Protein AF-X8J141-F1 (afdb_monomer_lite)

Structure (mmCIF, N/CA/C/O backbone):
data_AF-X8J141-F1
#
_entry.id   AF-X8J141-F1
#
loop_
_atom_site.group_PDB
_atom_site.id
_atom_site.type_symbol
_atom_site.label_atom_id
_atom_site.label_alt_id
_atom_site.label_comp_id
_atom_site.label_asym_id
_atom_site.label_entity_id
_atom_site.label_seq_id
_atom_site.pdbx_PDB_ins_code
_atom_site.Cartn_x
_atom_site.Cartn_y
_atom_site.Cartn_z
_atom_site.occupancy
_atom_site.B_iso_or_equiv
_atom_site.auth_seq_id
_atom_site.auth_comp_id
_atom_site.auth_asym_id
_atom_site.auth_atom_id
_atom_site.pdbx_PDB_model_num
ATOM 1 N N . MET A 1 1 ? 68.590 -59.040 3.559 1.00 43.72 1 MET A N 1
ATOM 2 C CA . MET A 1 1 ? 68.198 -57.802 2.851 1.00 43.72 1 MET A CA 1
ATOM 3 C C . MET A 1 1 ? 66.881 -58.051 2.143 1.00 43.72 1 MET A C 1
ATOM 5 O O . MET A 1 1 ? 66.898 -58.780 1.170 1.00 43.72 1 MET A O 1
ATOM 9 N N . LEU A 1 2 ? 65.767 -57.508 2.634 1.00 37.62 2 LEU A N 1
ATOM 10 C CA . LEU A 1 2 ? 64.567 -57.223 1.833 1.00 37.62 2 LEU A CA 1
ATOM 11 C C . LEU A 1 2 ? 63.617 -56.417 2.724 1.00 37.62 2 LEU A C 1
ATOM 13 O O . LEU A 1 2 ? 62.927 -56.954 3.583 1.00 37.62 2 LEU A O 1
ATOM 17 N N . GLY A 1 3 ? 63.731 -55.095 2.598 1.00 39.44 3 GLY A N 1
ATOM 18 C CA . GLY A 1 3 ? 62.959 -54.123 3.358 1.00 39.44 3 GLY A CA 1
ATOM 19 C C . GLY A 1 3 ? 61.554 -53.948 2.790 1.00 39.44 3 GLY A C 1
ATOM 20 O O . GLY A 1 3 ? 61.356 -53.974 1.574 1.00 39.44 3 GLY A O 1
ATOM 21 N N . LEU A 1 4 ? 60.602 -53.737 3.701 1.00 39.09 4 LEU A N 1
ATOM 22 C CA . LEU A 1 4 ? 59.256 -53.250 3.421 1.00 39.09 4 LEU A CA 1
ATOM 23 C C . LEU A 1 4 ? 59.313 -51.986 2.550 1.00 39.09 4 LEU A C 1
ATOM 25 O O . LEU A 1 4 ? 59.959 -51.005 2.917 1.00 39.09 4 LEU A O 1
ATOM 29 N N . LYS A 1 5 ? 58.548 -51.968 1.456 1.00 37.84 5 LYS A N 1
ATOM 30 C CA . LYS A 1 5 ? 58.089 -50.722 0.837 1.00 37.84 5 LYS A CA 1
ATOM 31 C C . LYS A 1 5 ? 56.579 -50.629 1.012 1.00 37.84 5 LYS A C 1
ATOM 33 O O . LYS A 1 5 ? 55.819 -51.279 0.305 1.00 37.84 5 LYS A O 1
ATOM 38 N N . VAL A 1 6 ? 56.171 -49.837 1.999 1.00 41.88 6 VAL A N 1
ATOM 39 C CA . VAL A 1 6 ? 54.794 -49.371 2.172 1.00 41.88 6 VAL A CA 1
ATOM 40 C C . VAL A 1 6 ? 54.582 -48.245 1.162 1.00 41.88 6 VAL A C 1
ATOM 42 O O . VAL A 1 6 ? 55.174 -47.176 1.291 1.00 41.88 6 VAL A O 1
ATOM 45 N N . SER A 1 7 ? 53.780 -48.491 0.129 1.00 43.81 7 SER A N 1
ATOM 46 C CA . SER A 1 7 ? 53.349 -47.445 -0.799 1.00 43.81 7 SER A CA 1
ATOM 47 C C . SER A 1 7 ? 52.222 -46.642 -0.157 1.00 43.81 7 SER A C 1
ATOM 49 O O . SER A 1 7 ? 51.093 -47.113 -0.048 1.00 43.81 7 SER A O 1
ATOM 51 N N . ALA A 1 8 ? 52.541 -45.426 0.281 1.00 44.91 8 ALA A N 1
ATOM 52 C CA . ALA A 1 8 ? 51.554 -44.438 0.686 1.00 44.91 8 ALA A CA 1
ATOM 53 C C . ALA A 1 8 ? 50.769 -43.968 -0.551 1.00 44.91 8 ALA A C 1
ATOM 55 O O . ALA A 1 8 ? 51.326 -43.332 -1.446 1.00 44.91 8 ALA A O 1
ATOM 56 N N . VAL A 1 9 ? 49.475 -44.285 -0.607 1.00 44.16 9 VAL A N 1
ATOM 57 C CA . VAL A 1 9 ? 48.546 -43.665 -1.556 1.00 44.16 9 VAL A CA 1
ATOM 58 C C . VAL A 1 9 ? 48.196 -42.290 -0.993 1.00 44.16 9 VAL A C 1
ATOM 60 O O . VAL A 1 9 ? 47.403 -42.170 -0.063 1.00 44.16 9 VAL A O 1
ATOM 63 N N . LEU A 1 10 ? 48.832 -41.247 -1.528 1.00 42.44 10 LEU A N 1
ATOM 64 C CA . LEU A 1 10 ? 48.412 -39.866 -1.313 1.00 42.44 10 LEU A CA 1
ATOM 65 C C . LEU A 1 10 ? 47.041 -39.681 -1.975 1.00 42.44 10 LEU A C 1
ATOM 67 O O . LEU A 1 10 ? 46.944 -39.481 -3.184 1.00 42.44 10 LEU A O 1
ATOM 71 N N . ALA A 1 11 ? 45.977 -39.767 -1.178 1.00 46.28 11 ALA A N 1
ATOM 72 C CA . ALA A 1 11 ? 44.666 -39.271 -1.559 1.00 46.28 11 ALA A CA 1
ATOM 73 C C . ALA A 1 11 ? 44.756 -37.741 -1.641 1.00 46.28 11 ALA A C 1
ATOM 75 O O . ALA A 1 11 ? 44.637 -37.037 -0.640 1.00 46.28 11 ALA A O 1
ATOM 76 N N . ALA A 1 12 ? 45.041 -37.225 -2.835 1.00 45.47 12 ALA A N 1
ATOM 77 C CA . ALA A 1 12 ? 44.891 -35.810 -3.111 1.00 45.47 12 ALA A CA 1
ATOM 78 C C . ALA A 1 12 ? 43.398 -35.482 -3.007 1.00 45.47 12 ALA A C 1
ATOM 80 O O . ALA A 1 12 ? 42.598 -35.927 -3.829 1.00 45.47 12 ALA A O 1
ATOM 81 N N . CYS A 1 13 ? 43.020 -34.728 -1.976 1.00 38.41 13 CYS A N 1
ATOM 82 C CA .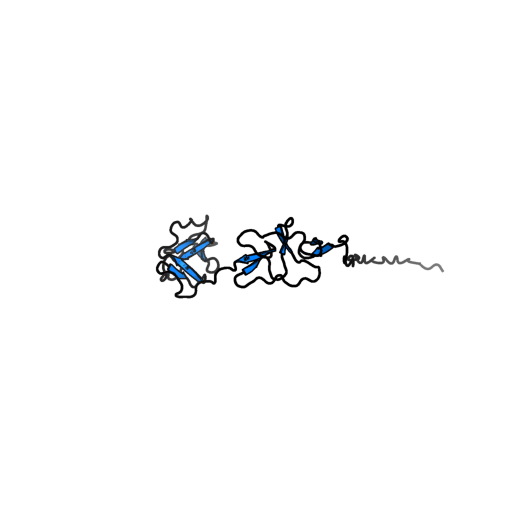 CYS A 1 13 ? 41.733 -34.058 -1.914 1.00 38.41 13 CYS A CA 1
ATOM 83 C C . CYS A 1 13 ? 41.658 -33.147 -3.140 1.00 38.41 13 CYS A C 1
ATOM 85 O O . CYS A 1 13 ? 42.242 -32.064 -3.152 1.00 38.41 13 CYS A O 1
ATOM 87 N N . ALA A 1 14 ? 41.008 -33.614 -4.205 1.00 43.44 14 ALA A N 1
ATOM 88 C CA . ALA A 1 14 ? 40.657 -32.764 -5.321 1.00 43.44 14 ALA A CA 1
ATOM 89 C C . ALA A 1 14 ? 39.653 -31.751 -4.776 1.00 43.44 14 ALA A C 1
ATOM 91 O O . ALA A 1 14 ? 38.459 -32.022 -4.670 1.00 43.44 14 ALA A O 1
ATOM 92 N N . SER A 1 15 ? 40.159 -30.590 -4.371 1.00 48.38 15 SER A N 1
ATOM 93 C CA . SER A 1 15 ? 39.355 -29.394 -4.221 1.00 48.38 15 SER A CA 1
ATOM 94 C C . SER A 1 15 ? 38.776 -29.118 -5.599 1.00 48.38 15 SER A C 1
ATOM 96 O O . SER A 1 15 ? 39.406 -28.472 -6.435 1.00 48.38 15 SER A O 1
ATOM 98 N N . MET A 1 16 ? 37.589 -29.653 -5.869 1.00 47.06 16 MET A N 1
ATOM 99 C CA . MET A 1 16 ? 36.704 -29.080 -6.864 1.00 47.06 16 MET A CA 1
ATOM 100 C C . MET A 1 16 ? 36.417 -27.666 -6.387 1.00 47.06 16 MET A C 1
ATOM 102 O O . MET A 1 16 ? 35.483 -27.405 -5.633 1.00 47.06 16 MET A O 1
ATOM 106 N N . VAL A 1 17 ? 37.283 -26.744 -6.805 1.00 43.94 17 VAL A N 1
ATOM 107 C CA . VAL A 1 17 ? 36.889 -25.362 -6.973 1.00 43.94 17 VAL A C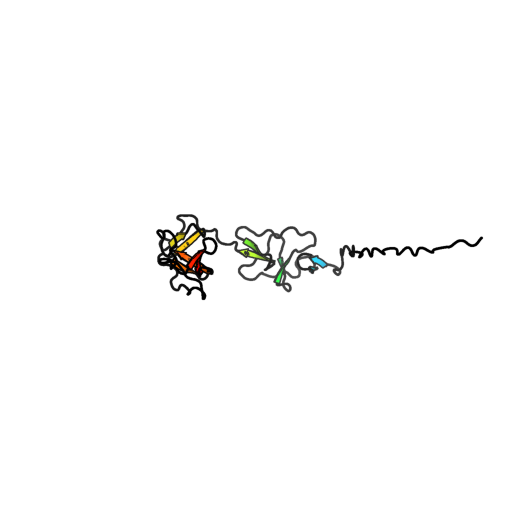A 1
ATOM 108 C C . VAL A 1 17 ? 35.723 -25.481 -7.935 1.00 43.94 17 VAL A C 1
ATOM 110 O O . VAL A 1 17 ? 35.914 -25.748 -9.122 1.00 43.94 17 VAL A O 1
ATOM 113 N N . ALA A 1 18 ? 34.501 -25.414 -7.406 1.00 43.41 18 ALA A N 1
ATOM 114 C CA . ALA A 1 18 ? 33.372 -25.067 -8.232 1.00 43.41 18 ALA A CA 1
ATOM 115 C C . ALA A 1 18 ? 33.828 -23.776 -8.895 1.00 43.41 18 ALA A C 1
ATOM 117 O O . ALA A 1 18 ? 34.013 -22.762 -8.217 1.00 43.41 18 ALA A O 1
ATOM 118 N N . ALA A 1 19 ? 34.150 -23.851 -10.185 1.00 36.91 19 ALA A N 1
ATOM 119 C CA . ALA A 1 19 ? 34.285 -22.664 -10.981 1.00 36.91 19 ALA A CA 1
ATOM 120 C C . ALA A 1 19 ? 32.916 -22.006 -10.855 1.00 36.91 19 ALA A C 1
ATOM 122 O O . ALA A 1 19 ? 31.961 -22.406 -11.517 1.00 36.91 19 ALA A O 1
ATOM 123 N N . VAL A 1 20 ? 32.795 -21.063 -9.916 1.00 44.12 20 VAL A N 1
ATOM 124 C CA . VAL A 1 20 ? 31.753 -20.056 -9.969 1.00 44.12 20 VAL A CA 1
ATOM 125 C C . VAL A 1 20 ? 31.936 -19.513 -11.371 1.00 44.12 20 VAL A C 1
ATOM 127 O O . VAL A 1 20 ? 33.046 -19.050 -11.658 1.00 44.12 20 VAL A O 1
ATOM 130 N N . PRO A 1 21 ? 30.965 -19.677 -12.282 1.00 38.00 21 PRO A N 1
ATOM 131 C CA . PRO A 1 21 ? 31.147 -19.175 -13.618 1.00 38.00 21 PRO A CA 1
ATOM 132 C C . PRO A 1 21 ? 31.399 -17.682 -13.450 1.00 38.00 21 PRO A C 1
ATOM 134 O O . PRO A 1 21 ? 30.488 -16.916 -13.149 1.00 38.00 21 PRO A O 1
ATOM 137 N N . THR A 1 22 ? 32.641 -17.245 -13.637 1.00 45.16 22 THR A N 1
ATOM 138 C CA . THR A 1 22 ? 32.982 -15.846 -13.867 1.00 45.16 22 THR A CA 1
ATOM 139 C C . THR A 1 22 ? 32.582 -15.509 -15.296 1.00 45.16 22 THR A C 1
ATOM 141 O O . THR A 1 22 ? 33.325 -14.885 -16.046 1.00 45.16 22 THR A O 1
ATOM 144 N N . TYR A 1 23 ? 31.380 -15.923 -15.701 1.00 40.81 23 TYR A N 1
ATOM 145 C CA . TYR A 1 23 ? 30.761 -15.397 -16.888 1.00 40.81 23 TYR A CA 1
ATOM 146 C C . TYR A 1 23 ? 30.193 -14.045 -16.472 1.00 40.81 23 TYR A C 1
ATOM 148 O O . TYR A 1 23 ? 29.052 -13.919 -16.030 1.00 40.81 23 TYR A O 1
ATOM 156 N N . LYS A 1 24 ? 31.025 -13.008 -16.592 1.00 44.03 24 LYS A N 1
ATOM 157 C CA . LYS A 1 24 ? 30.505 -11.670 -16.841 1.00 44.03 24 LYS A CA 1
ATOM 158 C C . LYS A 1 24 ? 29.646 -11.780 -18.104 1.00 44.03 24 LYS A C 1
ATOM 160 O O . LYS A 1 24 ? 30.183 -11.746 -19.204 1.00 44.03 24 LYS A O 1
ATOM 165 N N . GLN A 1 25 ? 28.328 -11.964 -17.953 1.00 47.16 25 GLN A N 1
ATOM 166 C CA . GLN A 1 25 ? 27.368 -11.886 -19.064 1.00 47.16 25 GLN A CA 1
ATOM 167 C C . GLN A 1 25 ? 27.085 -10.419 -19.347 1.00 47.16 25 GLN A C 1
ATOM 169 O O . GLN A 1 25 ? 25.966 -9.935 -19.264 1.00 47.16 25 GLN A O 1
ATOM 174 N N . THR A 1 26 ? 28.146 -9.683 -19.654 1.00 49.66 26 THR A N 1
ATOM 175 C CA . THR A 1 26 ? 28.016 -8.508 -20.497 1.00 49.66 26 THR A CA 1
ATOM 176 C C . THR A 1 26 ? 27.765 -9.054 -21.904 1.00 49.66 26 THR A C 1
ATOM 178 O O . THR A 1 26 ? 28.625 -9.738 -22.449 1.00 49.66 26 THR A O 1
ATOM 181 N N . ASP A 1 27 ? 26.558 -8.813 -22.430 1.00 57.22 27 ASP A N 1
ATOM 182 C CA . ASP A 1 27 ? 26.212 -8.855 -23.867 1.00 57.22 27 ASP A CA 1
ATOM 183 C C . ASP A 1 27 ? 25.511 -10.112 -24.433 1.00 57.22 27 ASP A C 1
ATOM 185 O O . ASP A 1 27 ? 25.733 -10.489 -25.579 1.00 57.22 27 ASP A O 1
ATOM 189 N N . ALA A 1 28 ? 24.586 -10.744 -23.697 1.00 70.50 28 ALA A N 1
ATOM 190 C CA . ALA A 1 28 ? 23.706 -11.777 -24.284 1.00 70.50 28 ALA A CA 1
ATOM 191 C C . ALA A 1 28 ? 22.456 -11.226 -25.002 1.00 70.50 28 ALA A C 1
ATOM 193 O O . ALA A 1 28 ? 21.658 -11.988 -25.549 1.00 70.50 28 ALA A O 1
ATOM 194 N N . CYS A 1 29 ? 22.255 -9.908 -24.989 1.00 81.25 29 CYS A N 1
ATOM 195 C CA . CYS A 1 29 ? 21.143 -9.283 -25.691 1.00 81.25 29 CYS A CA 1
ATOM 196 C C . CYS A 1 29 ? 21.483 -9.081 -27.173 1.00 81.25 29 CYS A C 1
ATOM 198 O O . CYS A 1 29 ? 22.614 -8.757 -27.523 1.00 81.25 29 CYS A O 1
ATOM 200 N N . GLY A 1 30 ? 20.496 -9.284 -28.050 1.00 85.81 30 GLY A N 1
ATOM 201 C CA . GLY A 1 30 ? 20.671 -9.115 -29.493 1.00 85.81 30 GLY A CA 1
ATOM 202 C C . GLY A 1 30 ? 20.999 -7.675 -29.906 1.00 85.81 30 GLY A C 1
ATOM 203 O O . GLY A 1 30 ? 20.955 -6.740 -29.106 1.00 85.81 30 GLY A O 1
ATOM 204 N N . TYR A 1 31 ? 21.287 -7.482 -31.194 1.00 85.69 31 TYR A N 1
ATOM 205 C CA . TYR A 1 31 ? 21.594 -6.166 -31.761 1.00 85.69 31 TYR A CA 1
ATOM 206 C C . TYR A 1 31 ? 20.514 -5.119 -31.421 1.00 85.69 31 TYR A C 1
ATOM 208 O O . TYR A 1 31 ? 19.326 -5.370 -31.624 1.00 85.69 31 TYR A O 1
ATOM 216 N N . ASN A 1 32 ? 20.939 -3.944 -30.934 1.00 88.75 32 ASN A N 1
ATOM 217 C CA . ASN A 1 32 ? 20.110 -2.847 -30.401 1.00 88.75 32 ASN A CA 1
ATOM 218 C C . ASN A 1 32 ? 19.365 -3.115 -29.085 1.00 88.75 32 ASN A C 1
ATOM 220 O O . ASN A 1 32 ? 18.519 -2.305 -28.707 1.00 88.75 32 ASN A O 1
ATOM 224 N N . TYR A 1 33 ? 19.701 -4.172 -28.350 1.00 91.69 33 TYR A N 1
ATOM 225 C CA . TYR A 1 33 ? 19.170 -4.408 -27.010 1.00 91.69 33 TYR A CA 1
ATOM 226 C C . TYR A 1 33 ? 20.249 -4.237 -25.939 1.00 91.69 33 TYR A C 1
ATOM 228 O O . TYR A 1 33 ? 21.440 -4.388 -26.203 1.00 91.69 33 TYR A O 1
ATOM 236 N N . PHE A 1 34 ? 19.826 -3.951 -24.713 1.00 92.69 34 PHE A N 1
ATOM 237 C CA . PHE A 1 34 ? 20.676 -3.964 -23.531 1.00 92.69 34 PHE A CA 1
ATOM 238 C C . PHE A 1 34 ? 20.063 -4.819 -22.425 1.00 92.69 34 PHE A C 1
ATOM 240 O O . PHE A 1 34 ? 18.846 -4.999 -22.352 1.00 92.69 34 PHE A O 1
ATOM 247 N N . TRP A 1 35 ? 20.921 -5.351 -21.557 1.00 92.56 35 TRP A N 1
ATOM 248 C CA . TRP A 1 35 ? 20.495 -6.157 -20.421 1.00 92.56 35 TRP A CA 1
ATOM 249 C C . TRP A 1 35 ? 19.990 -5.277 -19.278 1.00 92.56 35 TRP A C 1
ATOM 251 O O . TRP A 1 35 ? 20.719 -4.426 -18.768 1.00 92.56 35 TRP A O 1
ATOM 261 N N . PHE A 1 36 ? 18.755 -5.514 -18.847 1.00 92.06 36 PHE A N 1
ATOM 262 C CA . PHE A 1 36 ? 18.139 -4.843 -17.715 1.00 92.06 36 PHE A CA 1
ATOM 263 C C . PHE A 1 36 ? 18.138 -5.751 -16.486 1.00 92.06 36 PHE A C 1
ATOM 265 O O . PHE A 1 36 ? 17.204 -6.522 -16.246 1.00 92.06 36 PHE A O 1
ATOM 272 N N . ALA A 1 37 ? 19.208 -5.648 -15.697 1.00 90.00 37 ALA A N 1
ATOM 273 C CA . ALA A 1 37 ? 19.475 -6.549 -14.578 1.00 90.00 37 ALA A CA 1
ATOM 274 C C . ALA A 1 37 ? 18.345 -6.643 -13.527 1.00 90.00 37 ALA A C 1
ATOM 276 O O . ALA A 1 37 ? 18.042 -7.764 -13.126 1.00 90.00 37 ALA A O 1
ATOM 277 N N . PRO A 1 38 ? 17.661 -5.549 -13.119 1.00 90.00 38 PRO A N 1
ATOM 278 C CA . PRO A 1 38 ? 16.618 -5.609 -12.088 1.00 90.00 38 PRO A CA 1
ATOM 279 C C . PRO A 1 38 ? 15.425 -6.512 -12.414 1.00 90.00 38 PRO A C 1
ATOM 281 O O . PRO A 1 38 ? 14.748 -6.986 -11.506 1.00 90.00 38 PRO A O 1
ATOM 284 N N . LYS A 1 39 ? 15.142 -6.736 -13.701 1.00 91.06 39 LYS A N 1
ATOM 285 C CA . LYS A 1 39 ? 14.053 -7.616 -14.152 1.00 91.06 39 LYS A CA 1
ATOM 286 C C . LYS A 1 39 ? 14.548 -8.830 -14.934 1.00 91.06 39 LYS A C 1
ATOM 288 O O . LYS A 1 39 ? 13.738 -9.680 -15.278 1.00 91.06 39 LYS A O 1
ATOM 293 N N . GLY A 1 40 ? 15.850 -8.919 -15.203 1.00 91.31 40 GLY A N 1
ATOM 294 C CA . GLY A 1 40 ? 16.445 -10.025 -15.943 1.00 91.31 40 GLY A CA 1
ATOM 295 C C . GLY A 1 40 ? 15.944 -10.135 -17.386 1.00 91.31 40 GLY A C 1
ATOM 296 O O . GLY A 1 40 ? 15.682 -11.239 -17.856 1.00 91.31 40 GLY A O 1
ATOM 297 N N . VAL A 1 41 ? 15.767 -9.005 -18.080 1.00 91.44 41 VAL A N 1
ATOM 298 C CA . VAL A 1 41 ? 15.242 -8.965 -19.459 1.00 91.44 41 VAL A CA 1
ATOM 299 C C . VAL A 1 41 ? 16.134 -8.143 -20.385 1.00 91.44 41 VAL A C 1
ATOM 301 O O . VAL A 1 41 ? 16.829 -7.232 -19.942 1.00 91.44 41 VAL A O 1
ATOM 304 N N . CYS A 1 42 ? 16.079 -8.421 -21.688 1.00 92.75 42 CYS A N 1
ATOM 305 C CA . CYS A 1 42 ? 16.679 -7.563 -22.709 1.00 92.75 42 CYS A CA 1
ATOM 306 C C . CYS A 1 42 ? 15.679 -6.491 -23.159 1.00 92.75 42 CYS A C 1
ATOM 308 O O . CYS A 1 42 ? 14.566 -6.817 -23.572 1.00 92.75 42 CYS A O 1
ATOM 310 N N . LEU A 1 43 ? 16.082 -5.223 -23.111 1.00 93.12 43 LEU A N 1
ATOM 311 C CA . LEU A 1 43 ? 15.275 -4.074 -23.525 1.00 93.12 43 LEU A CA 1
ATOM 312 C C . LEU A 1 43 ? 15.862 -3.416 -24.768 1.00 93.12 43 LEU A C 1
ATOM 314 O O . LEU A 1 43 ? 17.077 -3.379 -24.932 1.00 93.12 43 LEU A O 1
ATOM 318 N N . TRP A 1 44 ? 15.003 -2.897 -25.642 1.00 92.81 44 TRP A N 1
ATOM 319 C CA . TRP A 1 44 ? 15.438 -2.148 -26.819 1.00 92.81 44 TRP A CA 1
ATOM 320 C C . TRP A 1 44 ? 16.082 -0.816 -26.407 1.00 92.81 44 TRP A C 1
ATOM 322 O O . TRP A 1 44 ? 15.558 -0.111 -25.546 1.00 92.81 44 TRP A O 1
ATOM 332 N N . ASN A 1 45 ? 17.180 -0.436 -27.062 1.00 90.88 45 ASN A N 1
ATOM 333 C CA . ASN A 1 45 ? 17.791 0.883 -26.900 1.00 90.88 45 ASN A CA 1
ATOM 334 C C . ASN A 1 45 ? 16.878 1.980 -27.476 1.00 90.88 45 ASN A C 1
ATOM 336 O O . ASN A 1 45 ? 16.737 2.138 -28.688 1.00 90.88 45 ASN A O 1
ATOM 340 N N . GLY A 1 46 ? 16.270 2.765 -26.595 1.00 90.88 46 GLY A N 1
ATOM 341 C CA . GLY A 1 46 ? 15.369 3.870 -26.888 1.00 90.88 46 GLY A CA 1
ATOM 342 C C . GLY A 1 46 ? 14.000 3.691 -26.230 1.00 90.88 46 GLY A C 1
ATOM 343 O O . GLY A 1 46 ? 13.829 2.953 -25.265 1.00 90.88 46 GLY A O 1
ATOM 344 N N . THR A 1 47 ? 13.001 4.387 -26.767 1.00 92.25 47 THR A N 1
ATOM 345 C CA . THR A 1 47 ? 11.630 4.442 -26.226 1.00 92.25 47 THR A CA 1
ATOM 346 C C . THR A 1 47 ? 10.599 3.848 -27.186 1.00 92.25 47 THR A C 1
ATOM 348 O O . THR A 1 47 ? 9.426 4.214 -27.154 1.00 92.25 47 THR A O 1
ATOM 351 N N . LYS A 1 48 ? 11.028 2.927 -28.060 1.00 89.38 48 LYS A N 1
ATOM 352 C CA . LYS A 1 48 ? 10.178 2.319 -29.097 1.00 89.38 48 LYS A CA 1
ATOM 353 C C . LYS A 1 48 ? 8.910 1.683 -28.518 1.00 89.38 48 LYS A C 1
ATOM 355 O O . LYS A 1 48 ? 7.845 1.792 -29.117 1.00 89.38 48 LYS A O 1
ATOM 360 N N . ASP A 1 49 ? 9.021 1.079 -27.340 1.00 90.12 49 ASP A N 1
ATOM 361 C CA . ASP A 1 49 ? 7.924 0.394 -26.654 1.00 90.12 49 ASP A CA 1
ATOM 362 C C . ASP A 1 49 ? 7.218 1.273 -25.612 1.00 90.12 49 ASP A C 1
ATOM 364 O O . ASP A 1 49 ? 6.569 0.763 -24.696 1.00 90.12 49 ASP A O 1
ATOM 368 N N . LYS A 1 50 ? 7.335 2.600 -25.725 1.00 93.88 50 LYS A N 1
ATOM 369 C CA . LYS A 1 50 ? 6.676 3.543 -24.819 1.00 93.88 50 LYS A CA 1
ATOM 370 C C . LYS A 1 50 ? 5.166 3.573 -25.035 1.00 93.88 50 LYS A C 1
ATOM 372 O O . LYS A 1 50 ? 4.675 3.629 -26.160 1.00 93.88 50 LYS A O 1
ATOM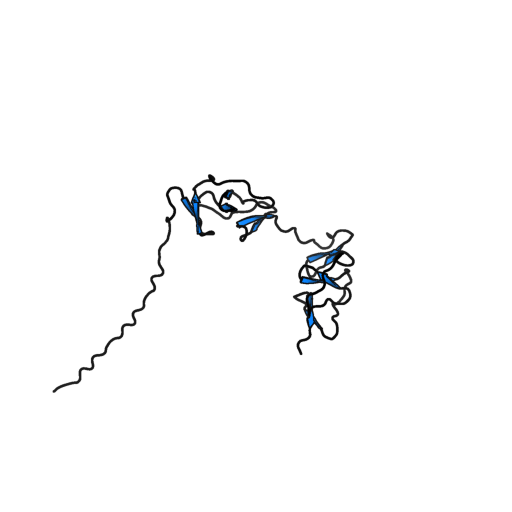 377 N N . CYS A 1 51 ? 4.430 3.604 -23.933 1.00 94.12 51 CYS A N 1
ATOM 378 C CA . CYS A 1 51 ? 3.014 3.957 -23.905 1.00 94.12 51 CYS A CA 1
ATOM 379 C C . CYS A 1 51 ? 2.679 4.698 -22.607 1.00 94.12 51 CYS A C 1
ATOM 381 O O . CYS A 1 51 ? 3.574 4.957 -21.799 1.00 94.12 51 CYS A O 1
ATOM 383 N N . ASP A 1 52 ? 1.410 5.052 -22.424 1.00 94.00 52 ASP A N 1
ATOM 384 C CA . ASP A 1 52 ? 0.964 5.732 -21.214 1.00 94.00 52 ASP A CA 1
ATOM 385 C C . ASP A 1 52 ? 0.743 4.730 -20.068 1.00 94.00 52 ASP A C 1
ATOM 387 O O . ASP A 1 52 ? 0.199 3.638 -20.291 1.00 94.00 52 ASP A O 1
ATOM 391 N N . PRO A 1 53 ? 1.185 5.065 -18.845 1.00 93.00 53 PRO A N 1
ATOM 392 C CA . PRO A 1 53 ? 0.933 4.250 -17.667 1.00 93.00 53 PRO A CA 1
ATOM 393 C C . PRO A 1 53 ? -0.554 4.278 -17.275 1.00 93.00 53 PRO A C 1
ATOM 395 O O . PRO A 1 53 ? -1.286 5.202 -17.641 1.00 93.00 53 PRO A O 1
ATOM 398 N N . PRO A 1 54 ? -1.028 3.273 -16.516 1.00 92.56 54 PRO A N 1
ATOM 399 C CA . PRO A 1 54 ? -2.370 3.299 -15.946 1.00 92.56 54 PRO A CA 1
ATOM 400 C C . PRO A 1 54 ? -2.523 4.432 -14.917 1.00 92.56 54 PRO A C 1
ATOM 402 O O . PRO A 1 54 ? -1.544 4.985 -14.415 1.00 92.56 54 PRO A O 1
ATOM 405 N N . ALA A 1 55 ? -3.770 4.745 -14.556 1.00 88.62 55 ALA A N 1
ATOM 406 C CA . ALA A 1 55 ? -4.058 5.704 -13.491 1.00 88.62 55 ALA A CA 1
ATOM 407 C C . ALA A 1 55 ? -3.327 5.332 -12.185 1.00 88.62 55 ALA A C 1
ATOM 409 O O . ALA A 1 55 ? -3.186 4.153 -11.858 1.00 88.62 55 ALA A O 1
ATOM 410 N N . GLN A 1 56 ? -2.879 6.349 -11.438 1.00 90.31 56 GLN A N 1
ATOM 411 C CA . GLN A 1 56 ? -2.079 6.205 -10.208 1.00 90.31 56 GLN A CA 1
ATOM 412 C C . GLN A 1 56 ? -0.720 5.515 -10.401 1.00 90.31 56 GLN A C 1
ATOM 414 O O . GLN A 1 56 ? -0.137 5.013 -9.440 1.00 90.31 56 GLN A O 1
ATOM 419 N N . GLN A 1 57 ? -0.194 5.498 -11.624 1.00 93.31 57 GLN A N 1
ATOM 420 C CA . GLN A 1 57 ? 1.184 5.109 -11.889 1.00 93.31 57 GLN A CA 1
ATOM 421 C C . GLN A 1 57 ? 1.824 6.112 -12.836 1.00 93.31 57 GLN A C 1
ATOM 423 O O . GLN A 1 57 ? 1.197 6.623 -13.763 1.00 93.31 57 GLN A O 1
ATOM 428 N N . ASN A 1 58 ? 3.095 6.392 -12.607 1.00 94.25 58 ASN A N 1
ATOM 429 C CA . ASN A 1 58 ? 3.937 7.102 -13.551 1.00 94.25 58 ASN A CA 1
ATOM 430 C C . ASN A 1 58 ? 5.352 6.521 -13.519 1.00 94.25 58 ASN A C 1
ATOM 432 O O . ASN A 1 58 ? 5.679 5.643 -12.718 1.00 94.25 58 ASN A O 1
ATOM 436 N N . CYS A 1 59 ? 6.181 6.974 -14.450 1.00 94.00 59 CYS A N 1
ATOM 437 C CA . CYS A 1 59 ? 7.592 6.630 -14.458 1.00 94.00 59 CYS A CA 1
ATOM 438 C C . CYS A 1 59 ? 8.406 7.822 -14.004 1.00 94.00 59 CYS A C 1
ATOM 440 O O . CYS A 1 59 ? 8.040 8.971 -14.259 1.00 94.00 59 CYS A O 1
ATOM 442 N N . GLY A 1 60 ? 9.492 7.517 -13.307 1.00 89.06 60 GLY A N 1
ATOM 443 C CA . GLY A 1 60 ? 10.401 8.533 -12.831 1.00 89.06 60 GLY A CA 1
ATOM 444 C C . GLY A 1 60 ? 11.194 9.184 -13.968 1.00 89.06 60 GLY A C 1
ATOM 445 O O . GLY A 1 60 ? 11.035 8.870 -15.155 1.00 89.06 60 GLY A O 1
ATOM 446 N N . LYS A 1 61 ? 12.036 10.142 -13.599 1.00 87.69 61 LYS A N 1
ATOM 447 C CA . LYS A 1 61 ? 12.853 10.934 -14.509 1.00 87.69 61 LYS A CA 1
ATOM 448 C C . LYS A 1 61 ? 13.660 10.052 -15.465 1.00 87.69 61 LYS A C 1
ATOM 450 O O . LYS A 1 61 ? 14.469 9.228 -15.059 1.00 87.69 61 LYS A O 1
ATOM 455 N N . ASN A 1 62 ? 13.475 10.279 -16.765 1.00 87.56 62 ASN A N 1
ATOM 456 C CA . ASN A 1 62 ? 14.128 9.543 -17.857 1.00 87.56 62 ASN A CA 1
ATOM 457 C C . ASN A 1 62 ? 13.775 8.049 -17.951 1.00 87.56 62 ASN A C 1
ATOM 459 O O . ASN A 1 62 ? 14.451 7.318 -18.669 1.00 87.56 62 ASN A O 1
ATOM 463 N N . TRP A 1 63 ? 12.717 7.596 -17.282 1.00 94.44 63 TRP A N 1
ATOM 464 C CA . TRP A 1 63 ? 12.156 6.255 -17.438 1.00 94.44 63 TRP A CA 1
ATOM 465 C C . TRP A 1 63 ? 10.820 6.337 -18.178 1.00 94.44 63 TRP A C 1
ATOM 467 O O . TRP A 1 63 ? 10.174 7.385 -18.225 1.00 94.44 63 TRP A O 1
ATOM 477 N N . TYR A 1 64 ? 10.387 5.239 -18.791 1.00 95.00 64 TYR A N 1
ATOM 478 C CA . TYR A 1 64 ? 9.134 5.205 -19.541 1.00 95.00 64 TYR A CA 1
ATOM 479 C C . TYR A 1 64 ? 8.347 3.929 -19.280 1.00 95.00 64 TYR A C 1
ATOM 481 O O . TYR A 1 64 ? 8.904 2.890 -18.930 1.00 95.00 64 TYR A O 1
ATOM 489 N N . TRP A 1 65 ? 7.032 4.014 -19.462 1.00 96.56 65 TRP A N 1
ATOM 490 C CA . TRP A 1 65 ? 6.149 2.880 -19.255 1.00 96.56 65 TRP A CA 1
ATOM 491 C C . TRP A 1 65 ? 6.186 1.961 -20.475 1.00 96.56 65 TRP A C 1
ATOM 493 O O . TRP A 1 65 ? 5.834 2.363 -21.590 1.00 96.56 65 TRP A O 1
ATOM 503 N N . HIS A 1 66 ? 6.647 0.729 -20.273 1.00 96.00 66 HIS A N 1
ATOM 504 C CA . HIS A 1 66 ? 6.859 -0.214 -21.360 1.00 96.00 66 HIS A CA 1
ATOM 505 C C . HIS A 1 66 ? 5.573 -0.979 -21.697 1.00 96.00 66 HIS A C 1
ATOM 507 O O . HIS A 1 66 ? 4.977 -1.654 -20.855 1.00 96.00 66 HIS A O 1
ATOM 513 N N . LYS A 1 67 ? 5.189 -0.967 -22.976 1.00 92.06 67 LYS A N 1
ATOM 514 C CA . LYS A 1 67 ? 3.917 -1.500 -23.481 1.00 92.06 67 LYS A CA 1
ATOM 515 C C . LYS A 1 67 ? 3.669 -2.968 -23.157 1.00 92.06 67 LYS A C 1
ATOM 517 O O . LYS A 1 67 ? 2.567 -3.288 -22.713 1.00 92.06 67 LYS A O 1
ATOM 522 N N . SER A 1 68 ? 4.652 -3.839 -23.380 1.00 92.12 68 SER A N 1
ATOM 523 C CA . SER A 1 68 ? 4.507 -5.288 -23.148 1.00 92.12 68 SER A CA 1
ATOM 524 C C . SER A 1 68 ? 4.784 -5.693 -21.701 1.00 92.12 68 SER A C 1
ATOM 526 O O . SER A 1 68 ? 4.020 -6.454 -21.124 1.00 92.12 68 SER A O 1
ATOM 528 N N . ASN A 1 69 ? 5.841 -5.136 -21.110 1.00 91.25 69 ASN A N 1
ATOM 529 C CA . ASN A 1 69 ? 6.289 -5.449 -19.757 1.00 91.25 69 ASN A CA 1
ATOM 530 C C . ASN A 1 69 ? 5.372 -4.902 -18.648 1.00 91.25 69 ASN A C 1
ATOM 532 O O . ASN A 1 69 ? 5.335 -5.480 -17.569 1.00 91.25 69 ASN A O 1
ATOM 536 N N . LYS A 1 70 ? 4.603 -3.832 -18.911 1.00 94.62 70 LYS A N 1
ATOM 537 C CA . LYS A 1 70 ? 3.678 -3.209 -17.942 1.00 94.62 70 LYS A CA 1
ATOM 538 C C . LYS A 1 70 ? 4.367 -2.729 -16.656 1.00 94.62 70 LYS A C 1
ATOM 540 O O . LYS A 1 70 ? 3.803 -2.841 -15.574 1.00 94.62 70 LYS A O 1
ATOM 545 N N . TYR A 1 71 ? 5.578 -2.197 -16.796 1.00 95.44 71 TYR A N 1
ATOM 546 C CA . TYR A 1 71 ? 6.312 -1.496 -15.744 1.00 95.44 71 TYR A CA 1
ATOM 547 C C . TYR A 1 71 ? 7.234 -0.431 -16.344 1.00 95.44 71 TYR A C 1
ATOM 549 O O . TYR A 1 71 ? 7.422 -0.370 -17.567 1.00 95.44 71 TYR A O 1
ATOM 557 N N . CYS A 1 72 ? 7.806 0.417 -15.489 1.00 96.19 72 CYS A N 1
ATOM 558 C CA . CYS A 1 72 ? 8.736 1.455 -15.908 1.00 96.19 72 CYS A CA 1
ATOM 559 C C . CYS A 1 72 ? 10.108 0.873 -16.223 1.00 96.19 72 CYS A C 1
ATOM 561 O O . CYS A 1 72 ? 10.661 0.089 -15.452 1.00 96.19 72 CYS A O 1
ATOM 563 N N . VAL A 1 73 ? 10.681 1.290 -17.346 1.00 95.69 73 VAL A N 1
ATOM 564 C CA . VAL A 1 73 ? 12.012 0.866 -17.770 1.00 95.69 73 VAL A CA 1
ATOM 565 C C . VAL A 1 73 ? 12.850 2.045 -18.252 1.00 95.69 73 VAL A C 1
ATOM 567 O O . VAL A 1 73 ? 12.297 3.053 -18.710 1.00 95.69 73 VAL A O 1
ATOM 570 N N . PRO A 1 74 ? 14.181 1.929 -18.185 1.00 95.25 74 PRO A N 1
ATOM 571 C CA . PRO A 1 74 ? 15.062 2.920 -18.769 1.00 95.25 74 PRO A CA 1
ATOM 572 C C . PRO A 1 74 ? 15.153 2.785 -20.299 1.00 95.25 74 PRO A C 1
ATOM 574 O O . PRO A 1 74 ? 14.952 1.699 -20.845 1.00 95.25 74 PRO A O 1
ATOM 577 N N . PRO A 1 75 ? 15.488 3.871 -21.014 1.00 93.56 75 PRO A N 1
ATOM 578 C CA . PRO A 1 75 ? 15.687 3.859 -22.460 1.00 93.56 75 PRO A CA 1
ATOM 579 C C . PRO A 1 75 ? 17.045 3.307 -22.895 1.00 93.56 75 PRO A C 1
ATOM 581 O O . PRO A 1 75 ? 17.182 2.907 -24.043 1.00 93.56 75 PRO A O 1
ATOM 584 N N . THR A 1 76 ? 18.065 3.297 -22.040 1.00 91.25 76 THR A N 1
ATOM 585 C CA . THR A 1 76 ? 19.419 2.845 -22.401 1.00 91.25 76 THR A CA 1
ATOM 586 C C . THR A 1 76 ? 20.066 2.109 -21.236 1.00 91.25 76 THR A C 1
ATOM 588 O O . THR A 1 76 ? 19.559 2.161 -20.119 1.00 91.25 76 THR A O 1
ATOM 591 N N . SER A 1 77 ? 21.209 1.460 -21.479 1.00 88.12 77 SER A N 1
ATOM 592 C CA . SER A 1 77 ? 21.997 0.747 -20.461 1.00 88.12 77 SER A CA 1
ATOM 593 C C . SER A 1 77 ? 22.619 1.647 -19.390 1.00 88.12 77 SER A C 1
ATOM 595 O O . SER A 1 77 ? 22.939 1.169 -18.304 1.00 88.12 77 SER A O 1
ATOM 597 N N . SER A 1 78 ? 22.788 2.941 -19.669 1.00 87.19 78 SER A N 1
ATOM 598 C CA . SER A 1 78 ? 23.311 3.920 -18.713 1.00 87.19 78 SER A CA 1
ATOM 599 C C . SER A 1 78 ? 22.150 4.594 -17.987 1.00 87.19 78 SER A C 1
ATOM 601 O O . SER A 1 78 ? 21.816 5.753 -18.236 1.00 87.19 78 SER A O 1
ATOM 603 N N . TYR A 1 79 ? 21.486 3.827 -17.125 1.00 85.56 79 TYR A N 1
ATOM 604 C CA . TYR A 1 79 ? 20.350 4.306 -16.349 1.00 85.56 79 TYR A CA 1
ATOM 605 C C . TYR A 1 79 ? 20.719 4.540 -14.889 1.00 85.56 79 TYR A C 1
ATOM 607 O O . TYR A 1 79 ? 21.352 3.706 -14.244 1.00 85.56 79 TYR A O 1
ATOM 615 N N . GLY A 1 80 ? 20.314 5.700 -14.376 1.00 85.38 80 GLY A N 1
ATOM 616 C CA . GLY A 1 80 ? 20.322 5.988 -12.946 1.00 85.38 80 GLY A CA 1
ATOM 617 C C . GLY A 1 80 ? 19.069 5.448 -12.260 1.00 85.38 80 GLY A C 1
ATOM 618 O O . GLY A 1 80 ? 18.265 4.730 -12.860 1.00 85.38 80 GLY A O 1
ATOM 619 N N . ASN A 1 81 ? 18.879 5.845 -11.004 1.00 85.69 81 ASN A N 1
ATOM 620 C CA . ASN A 1 81 ? 17.630 5.590 -10.292 1.00 85.69 81 ASN A CA 1
ATOM 621 C C . ASN A 1 81 ? 16.461 6.262 -11.018 1.00 85.69 81 ASN A C 1
ATOM 623 O O . ASN A 1 81 ? 16.631 7.318 -11.625 1.00 85.69 81 ASN A O 1
ATOM 627 N N . ALA A 1 82 ? 15.278 5.651 -10.946 1.00 85.00 82 ALA A N 1
ATOM 628 C CA . ALA A 1 82 ? 14.108 6.185 -11.624 1.00 85.00 82 ALA A CA 1
ATOM 629 C C . ALA A 1 82 ? 13.740 7.589 -11.136 1.00 85.00 82 ALA A C 1
ATOM 631 O O . ALA A 1 82 ? 13.298 8.363 -11.959 1.00 85.00 82 ALA A O 1
ATOM 632 N N . GLU A 1 83 ? 13.969 7.939 -9.863 1.00 88.06 83 GLU A N 1
ATOM 633 C CA . GLU A 1 83 ? 13.653 9.256 -9.271 1.00 88.06 83 GLU A CA 1
ATOM 634 C C . GLU A 1 83 ? 12.221 9.731 -9.582 1.00 88.06 83 GLU A C 1
ATOM 636 O O . GLU A 1 83 ? 11.924 10.328 -10.621 1.00 88.06 83 GLU A O 1
ATOM 641 N N . CYS A 1 84 ? 11.303 9.453 -8.659 1.00 92.50 84 CYS A N 1
ATOM 642 C CA . CYS A 1 84 ? 9.922 9.906 -8.771 1.00 92.50 84 CYS A CA 1
ATOM 643 C C . CYS A 1 84 ? 9.802 11.416 -8.522 1.00 92.50 84 CYS A C 1
ATOM 645 O O . CYS A 1 84 ? 10.579 11.991 -7.762 1.00 92.50 84 CYS A O 1
ATOM 647 N N . ASN A 1 85 ? 8.815 12.050 -9.161 1.00 88.69 85 ASN A N 1
ATOM 648 C CA . ASN A 1 85 ? 8.487 13.456 -8.908 1.00 88.69 85 ASN A CA 1
ATOM 649 C C . ASN A 1 85 ? 7.888 13.647 -7.503 1.00 88.69 85 ASN A C 1
ATOM 651 O O . ASN A 1 85 ? 7.400 12.690 -6.900 1.00 88.69 85 ASN A O 1
ATOM 655 N N . ASP A 1 86 ? 7.844 14.894 -7.026 1.00 87.38 86 ASP A N 1
ATOM 656 C CA . ASP A 1 86 ? 7.229 15.244 -5.741 1.00 87.38 86 ASP A CA 1
ATOM 657 C C . ASP A 1 86 ? 5.805 14.685 -5.611 1.00 87.38 86 ASP A C 1
ATOM 659 O O . ASP A 1 86 ? 4.982 14.780 -6.526 1.00 87.38 86 ASP A O 1
ATOM 663 N N . GLY A 1 87 ? 5.517 14.083 -4.455 1.00 85.75 87 GLY A N 1
ATOM 664 C CA . GLY A 1 87 ? 4.240 13.414 -4.193 1.00 85.75 87 GLY A CA 1
ATOM 665 C C . GLY A 1 87 ? 4.130 12.002 -4.775 1.00 85.75 87 GLY A C 1
ATOM 666 O O . GLY A 1 87 ? 3.046 11.422 -4.729 1.00 85.75 87 GLY A O 1
ATOM 667 N N . TRP A 1 88 ? 5.219 11.425 -5.290 1.00 92.12 88 TRP A N 1
ATOM 668 C CA . TRP A 1 88 ? 5.281 10.047 -5.777 1.00 92.12 88 TRP A CA 1
ATOM 669 C C . TRP A 1 88 ? 6.462 9.295 -5.158 1.00 92.12 88 TRP A C 1
ATOM 671 O O . TRP A 1 88 ? 7.547 9.845 -5.005 1.00 92.12 88 TRP A O 1
ATOM 681 N N . ASN A 1 89 ? 6.265 8.015 -4.854 1.00 92.56 89 ASN A N 1
ATOM 682 C CA . ASN A 1 89 ? 7.291 7.115 -4.336 1.00 92.56 89 ASN A CA 1
ATOM 683 C C . ASN A 1 89 ? 7.506 5.942 -5.290 1.00 92.56 89 ASN A C 1
ATOM 685 O O . ASN A 1 89 ? 6.565 5.462 -5.922 1.00 92.56 89 ASN A O 1
ATOM 689 N N . TRP A 1 90 ? 8.747 5.464 -5.375 1.00 93.81 90 TRP A N 1
ATOM 690 C CA . TRP A 1 90 ? 9.065 4.269 -6.146 1.00 93.81 90 TRP A CA 1
ATOM 691 C C . TRP A 1 90 ? 8.538 3.029 -5.421 1.00 93.81 90 TRP A C 1
ATOM 693 O O . TRP A 1 90 ? 8.849 2.810 -4.251 1.00 93.81 90 TRP A O 1
ATOM 703 N N . ASP A 1 91 ? 7.737 2.228 -6.115 1.00 93.19 91 ASP A N 1
ATOM 704 C CA . ASP A 1 91 ? 7.233 0.944 -5.636 1.00 93.19 91 ASP A CA 1
ATOM 705 C C . ASP A 1 91 ? 7.989 -0.168 -6.369 1.00 93.19 91 ASP A C 1
ATOM 707 O O . ASP A 1 91 ? 7.808 -0.345 -7.572 1.00 93.19 91 ASP A O 1
ATOM 711 N N . ASP A 1 92 ? 8.838 -0.924 -5.668 1.00 90.69 92 ASP A N 1
ATOM 712 C CA . ASP A 1 92 ? 9.637 -2.002 -6.274 1.00 90.69 92 ASP A CA 1
ATOM 713 C C . ASP A 1 92 ? 8.794 -3.183 -6.778 1.00 90.69 92 ASP A C 1
ATOM 715 O O . ASP A 1 92 ? 9.195 -3.885 -7.715 1.00 90.69 92 ASP A O 1
ATOM 719 N N . SER A 1 93 ? 7.611 -3.396 -6.192 1.00 90.94 93 SER A N 1
ATOM 720 C CA . SER A 1 93 ? 6.712 -4.487 -6.581 1.00 90.94 93 SER A CA 1
ATOM 721 C C . SER A 1 93 ? 6.044 -4.182 -7.918 1.00 90.94 93 SER A C 1
ATOM 723 O O . SER A 1 93 ? 6.027 -5.025 -8.815 1.00 90.94 93 SER A O 1
ATOM 725 N N . LY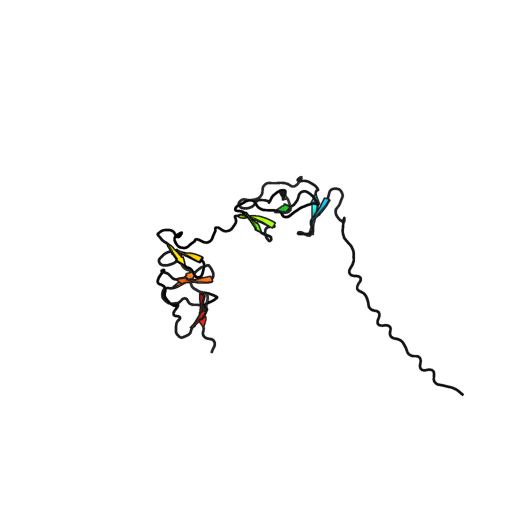S A 1 94 ? 5.538 -2.956 -8.080 1.00 92.31 94 LYS A N 1
ATOM 726 C CA . LYS A 1 94 ? 4.949 -2.461 -9.338 1.00 92.31 94 LYS A CA 1
ATOM 727 C C . LYS A 1 94 ? 6.004 -1.996 -10.334 1.00 92.31 94 LYS A C 1
ATOM 729 O O . LYS A 1 94 ? 5.759 -1.967 -11.536 1.00 92.31 94 LYS A O 1
ATOM 734 N N . TYR A 1 95 ? 7.190 -1.689 -9.825 1.00 94.38 95 TYR A N 1
ATOM 735 C CA . TYR A 1 95 ? 8.332 -1.186 -10.565 1.00 94.38 95 TYR A CA 1
ATOM 736 C C . TYR A 1 95 ? 7.981 0.083 -11.352 1.00 94.38 95 TYR A C 1
ATOM 738 O O . TYR A 1 95 ? 8.209 0.215 -12.558 1.00 94.38 95 TYR A O 1
ATOM 746 N N . SER A 1 96 ? 7.332 0.992 -10.631 1.00 95.94 96 SER A N 1
ATOM 747 C CA . SER A 1 96 ? 6.812 2.265 -11.104 1.00 95.94 96 SER A CA 1
ATOM 748 C C . SER A 1 96 ? 6.725 3.238 -9.940 1.00 95.94 96 SER A C 1
ATOM 750 O O . SER A 1 96 ? 6.692 2.844 -8.775 1.00 95.94 96 SER A O 1
ATOM 752 N N . CYS A 1 97 ? 6.604 4.517 -10.252 1.00 95.56 97 CYS A N 1
ATOM 753 C CA . CYS A 1 97 ? 6.260 5.516 -9.263 1.00 95.56 97 CYS A CA 1
ATOM 754 C C . CYS A 1 97 ? 4.744 5.461 -9.002 1.00 95.56 97 CYS A C 1
ATOM 756 O O . CYS A 1 97 ? 3.937 5.404 -9.934 1.00 95.56 97 CYS A O 1
ATOM 758 N N . VAL A 1 98 ? 4.355 5.451 -7.731 1.00 94.50 98 VAL A N 1
ATOM 759 C CA . VAL A 1 98 ? 2.962 5.499 -7.255 1.00 94.50 98 VAL A CA 1
ATOM 760 C C . VAL A 1 98 ? 2.768 6.717 -6.356 1.00 94.50 98 VAL A C 1
ATOM 762 O O . VAL A 1 98 ? 3.765 7.218 -5.834 1.00 94.50 98 VAL A O 1
ATOM 765 N N . PRO A 1 99 ? 1.535 7.220 -6.157 1.00 92.62 99 PRO A N 1
ATOM 766 C CA . PRO A 1 99 ? 1.303 8.331 -5.248 1.00 92.62 99 PRO A CA 1
ATOM 767 C C . PRO A 1 99 ? 1.916 8.029 -3.882 1.00 92.62 99 PRO A C 1
ATOM 769 O O . PRO A 1 99 ? 1.725 6.938 -3.334 1.00 92.62 99 PRO A O 1
ATOM 772 N N . ALA A 1 100 ? 2.690 8.976 -3.362 1.00 87.19 100 ALA A N 1
ATOM 773 C CA . ALA A 1 100 ? 3.225 8.870 -2.021 1.00 87.19 100 ALA A CA 1
ATOM 774 C C . ALA A 1 100 ? 2.049 8.748 -1.036 1.00 87.19 100 ALA A C 1
ATOM 776 O O . ALA A 1 100 ? 1.009 9.381 -1.249 1.00 87.19 100 ALA A O 1
ATOM 777 N N . PRO A 1 101 ? 2.184 7.944 0.032 1.00 79.38 101 PRO A N 1
ATOM 778 C CA . PRO A 1 101 ? 1.200 7.940 1.101 1.00 79.38 101 PRO A CA 1
ATOM 779 C C . PRO A 1 101 ? 0.992 9.367 1.604 1.00 79.38 101 PRO A C 1
ATOM 781 O O . PRO A 1 101 ? 1.961 10.117 1.753 1.00 79.38 101 PRO A O 1
ATOM 784 N N . GLU A 1 102 ? -0.260 9.738 1.867 1.00 74.94 102 GLU A N 1
ATOM 785 C CA . GLU A 1 102 ? -0.538 11.026 2.492 1.00 74.94 102 GLU A CA 1
ATOM 786 C C . GLU A 1 102 ? 0.242 11.136 3.812 1.00 74.94 102 GLU A C 1
ATOM 788 O O . GLU A 1 102 ? 0.367 10.138 4.539 1.00 74.94 102 GLU A O 1
ATOM 793 N N . PRO A 1 103 ? 0.791 12.322 4.137 1.00 74.19 103 PRO A N 1
ATOM 794 C CA . PRO A 1 103 ? 1.451 12.528 5.413 1.00 74.19 103 PRO A CA 1
ATOM 795 C C . PRO A 1 103 ? 0.502 12.145 6.545 1.00 74.19 103 PRO A C 1
ATOM 797 O O . PRO A 1 103 ? -0.677 12.506 6.529 1.00 74.19 103 PRO A O 1
ATOM 800 N N . ALA A 1 104 ? 1.019 11.432 7.546 1.00 78.06 104 ALA A N 1
ATOM 801 C CA . ALA A 1 104 ? 0.251 11.176 8.753 1.00 78.06 104 ALA A CA 1
ATOM 802 C C . ALA A 1 104 ? -0.228 12.520 9.342 1.00 78.06 104 ALA A C 1
ATOM 804 O O . ALA A 1 104 ? 0.558 13.472 9.398 1.00 78.06 104 ALA A O 1
ATOM 805 N N . PRO A 1 105 ? -1.496 12.622 9.775 1.00 83.56 105 PRO A N 1
ATOM 806 C CA . PRO A 1 105 ? -2.019 13.867 10.315 1.00 83.56 105 PRO A CA 1
ATOM 807 C C . PRO A 1 105 ? -1.245 14.256 11.578 1.00 83.56 105 PRO A C 1
ATOM 809 O O . PRO A 1 105 ? -0.976 13.415 12.434 1.00 83.56 105 PRO A O 1
ATOM 812 N N . ALA A 1 106 ? -0.906 15.533 11.726 1.00 82.94 106 ALA A N 1
ATOM 813 C CA . ALA A 1 106 ? -0.338 16.060 12.961 1.00 82.94 106 ALA A CA 1
ATOM 814 C C . ALA A 1 106 ? -1.437 16.279 14.026 1.00 82.94 106 ALA A C 1
ATOM 816 O O . ALA A 1 106 ? -2.624 16.398 13.690 1.00 82.94 106 ALA A O 1
ATOM 817 N N . PRO A 1 107 ? -1.077 16.384 15.323 1.00 82.19 107 PRO A N 1
ATOM 818 C CA . PRO A 1 107 ? -2.023 16.794 16.355 1.00 82.19 107 PRO A CA 1
ATOM 819 C C . PRO A 1 107 ? -2.735 18.097 15.961 1.00 82.19 107 PRO A C 1
ATOM 821 O O . PRO A 1 107 ? -2.087 19.080 15.615 1.00 82.19 107 PRO A O 1
ATOM 824 N N . GLY A 1 108 ? -4.069 18.100 16.003 1.00 83.38 108 GLY A N 1
ATOM 825 C CA . GLY A 1 108 ? -4.885 19.263 15.625 1.00 83.38 108 GLY A CA 1
ATOM 826 C C . GLY A 1 108 ? -5.244 19.365 14.136 1.00 83.38 108 GLY A C 1
ATOM 827 O O . GLY A 1 108 ? -6.020 20.243 13.782 1.00 83.38 108 GLY A O 1
ATOM 828 N N . GLN A 1 109 ? -4.754 18.464 13.276 1.00 88.81 109 GLN A N 1
ATOM 829 C CA . GLN A 1 109 ? -5.133 18.406 11.853 1.00 88.81 109 GLN A CA 1
ATOM 830 C C . GLN A 1 109 ? -6.309 17.461 11.563 1.00 88.81 109 GLN A C 1
ATOM 832 O O . GLN A 1 109 ? -6.680 17.265 10.410 1.00 88.81 109 GLN A O 1
ATOM 837 N N . CYS A 1 110 ? -6.897 16.853 12.594 1.00 89.38 110 CYS A N 1
ATOM 838 C CA . CYS A 1 110 ? -8.080 16.021 12.418 1.00 89.38 110 CYS A CA 1
ATOM 839 C C . CYS A 1 110 ? -9.316 16.881 12.138 1.00 89.38 110 CYS A C 1
ATOM 841 O O . CYS A 1 110 ? -9.496 17.943 12.734 1.00 89.38 110 CYS A O 1
ATOM 843 N N . ASN A 1 111 ? -10.200 16.381 11.272 1.00 89.12 111 ASN A N 1
ATOM 844 C CA . ASN A 1 111 ? -11.505 16.991 11.024 1.00 89.12 111 ASN A CA 1
ATOM 845 C C . ASN A 1 111 ? -12.315 17.107 12.327 1.00 89.12 111 ASN A C 1
ATOM 847 O O . ASN A 1 111 ? -12.112 16.335 13.260 1.00 89.12 111 ASN A O 1
ATOM 851 N N . SER A 1 112 ? -13.301 18.008 12.367 1.00 89.50 112 SER A N 1
ATOM 852 C CA . SER A 1 112 ? -14.132 18.264 13.560 1.00 89.50 112 SER A CA 1
ATOM 853 C C . SER A 1 112 ? -14.872 17.033 14.108 1.00 89.50 112 SER A C 1
ATOM 855 O O . SER A 1 112 ? -15.244 17.005 15.277 1.00 89.50 112 SER A O 1
ATOM 857 N N . THR A 1 113 ? -15.068 16.000 13.285 1.00 91.38 113 THR A N 1
ATOM 858 C CA . THR A 1 113 ? -15.696 14.719 13.651 1.00 91.38 113 THR A CA 1
ATOM 859 C C . THR A 1 113 ? -14.697 13.637 14.072 1.00 91.38 113 THR A C 1
ATOM 861 O O . THR A 1 113 ? -15.093 12.495 14.313 1.00 91.38 113 THR A O 1
ATOM 864 N N . HIS A 1 114 ? -13.410 13.970 14.152 1.00 94.50 114 HIS A N 1
ATOM 865 C CA . HIS A 1 114 ? -12.328 13.051 14.473 1.00 94.50 114 HIS A CA 1
ATOM 866 C C . HIS A 1 114 ? -11.455 13.592 15.611 1.00 94.50 114 HIS A C 1
ATOM 868 O O . HIS A 1 114 ? -11.405 14.792 15.880 1.00 94.50 114 HIS A O 1
ATOM 874 N N . PHE A 1 115 ? -10.716 12.699 16.260 1.00 93.31 115 PHE A N 1
ATOM 875 C CA . PHE A 1 115 ? -9.681 13.042 17.229 1.00 93.31 115 PHE A CA 1
ATOM 876 C C . PHE A 1 115 ? -8.356 12.379 16.863 1.00 93.31 115 PHE A C 1
ATOM 878 O O . PHE A 1 115 ? -8.315 11.331 16.218 1.00 93.31 115 PHE A O 1
ATOM 885 N N . TYR A 1 116 ? -7.258 12.998 17.288 1.00 93.44 116 TYR A N 1
ATOM 886 C CA . TYR A 1 116 ? -5.922 12.485 17.020 1.00 93.44 116 TYR A CA 1
ATOM 887 C C . TYR A 1 116 ? -5.557 11.364 17.995 1.00 93.44 116 TYR A C 1
ATOM 889 O O . TYR A 1 116 ? -5.537 11.562 19.211 1.00 93.44 116 TYR A O 1
ATOM 897 N N . TRP A 1 117 ? -5.213 10.194 17.461 1.00 92.44 117 TRP A N 1
ATOM 898 C CA . TRP A 1 117 ? -4.720 9.062 18.228 1.00 92.44 117 TRP A CA 1
ATOM 899 C C . TRP A 1 117 ? -3.205 8.929 18.091 1.00 92.44 117 TRP A C 1
ATOM 901 O O . TRP A 1 117 ? -2.675 8.445 17.089 1.00 92.44 117 TRP A O 1
ATOM 911 N N . LYS A 1 118 ? -2.504 9.340 19.152 1.00 89.75 118 LYS A N 1
ATOM 912 C CA . LYS A 1 118 ? -1.040 9.425 19.187 1.00 89.75 118 LYS A CA 1
ATOM 913 C C . LYS A 1 118 ? -0.342 8.087 18.929 1.00 89.75 118 LYS A C 1
ATOM 915 O O . LYS A 1 118 ? 0.687 8.080 18.268 1.00 89.75 118 LYS A O 1
ATOM 920 N N . THR A 1 119 ? -0.890 6.970 19.414 1.00 89.38 119 THR A N 1
ATOM 921 C CA . THR A 1 119 ? -0.240 5.648 19.331 1.00 89.38 119 THR A CA 1
ATOM 922 C C . THR A 1 119 ? -0.006 5.177 17.893 1.00 89.38 119 THR A C 1
ATOM 924 O O . THR A 1 119 ? 1.024 4.574 17.617 1.00 89.38 119 THR A O 1
ATOM 927 N N . LYS A 1 120 ? -0.935 5.459 16.973 1.00 89.75 120 LYS A N 1
ATOM 928 C CA . LYS A 1 120 ? -0.812 5.118 15.542 1.00 89.75 120 LYS A CA 1
ATOM 9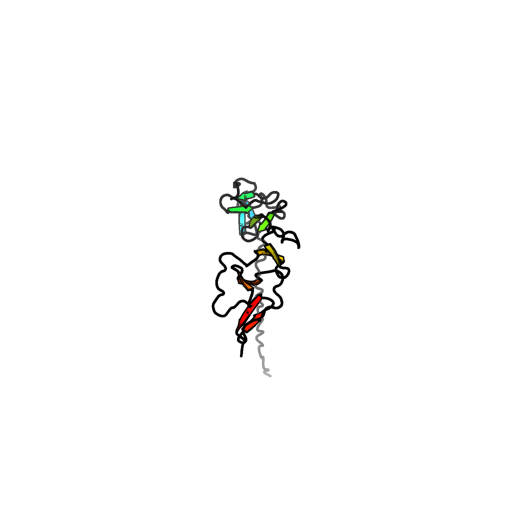29 C C . LYS A 1 120 ? -0.690 6.353 14.647 1.00 89.75 120 LYS A C 1
ATOM 931 O O . LYS A 1 120 ? -0.851 6.228 13.438 1.00 89.75 120 LYS A O 1
ATOM 936 N N . THR A 1 121 ? -0.458 7.526 15.246 1.00 91.06 121 THR A N 1
ATOM 937 C CA . THR A 1 121 ? -0.329 8.820 14.554 1.00 91.06 121 THR A CA 1
ATOM 938 C C . THR A 1 121 ? -1.401 9.020 13.480 1.00 91.06 121 THR A C 1
ATOM 940 O O . THR A 1 121 ? -1.103 9.252 12.313 1.00 91.06 121 THR A O 1
ATOM 943 N N . THR A 1 122 ? -2.668 8.834 13.853 1.00 91.25 122 THR A N 1
ATOM 944 C CA . THR A 1 122 ? -3.795 8.831 12.910 1.00 91.25 122 THR A CA 1
ATOM 945 C C . THR A 1 122 ? -5.022 9.507 13.511 1.00 91.25 122 THR A C 1
ATOM 947 O O . THR A 1 122 ? -5.135 9.618 14.732 1.00 91.25 122 THR A O 1
ATOM 950 N N . CYS A 1 123 ? -5.950 9.955 12.670 1.00 92.25 123 CYS A N 1
ATOM 951 C CA . CYS A 1 123 ? -7.229 10.503 13.109 1.00 92.25 123 CYS A CA 1
ATOM 952 C C . CYS A 1 123 ? -8.281 9.395 13.180 1.00 92.25 123 CYS A C 1
ATOM 954 O O . CYS A 1 123 ? -8.452 8.632 12.231 1.00 92.25 123 CYS A O 1
ATOM 956 N N . LEU A 1 124 ? -9.007 9.324 14.293 1.00 93.31 124 LEU A N 1
ATOM 957 C CA . LEU A 1 124 ? -10.098 8.376 14.500 1.00 93.31 124 LEU A CA 1
ATOM 958 C C . LEU A 1 124 ? -11.434 9.112 14.611 1.00 93.31 124 LEU A C 1
ATOM 960 O O . LEU A 1 124 ? -11.475 10.168 15.244 1.00 93.31 124 LEU A O 1
ATOM 964 N N . PRO A 1 125 ? -12.525 8.571 14.051 1.00 93.88 125 PRO A N 1
ATOM 965 C CA . PRO A 1 125 ? -13.851 9.148 14.232 1.00 93.88 125 PRO A CA 1
ATOM 966 C C . PRO A 1 125 ? -14.287 9.065 15.700 1.00 93.88 125 PRO A C 1
ATOM 968 O O . PRO A 1 125 ? -14.055 8.057 16.379 1.00 93.88 125 PRO A O 1
ATOM 971 N N . TYR A 1 126 ? -14.961 10.105 16.195 1.00 93.06 126 TYR A N 1
ATOM 972 C CA . TYR A 1 126 ? -15.629 10.023 17.496 1.00 93.06 126 TYR A CA 1
ATOM 973 C C . TYR A 1 126 ? -16.692 8.918 17.471 1.00 93.06 126 TYR A C 1
ATOM 975 O O . TYR A 1 126 ? -17.512 8.847 16.562 1.00 93.06 126 TYR A O 1
ATOM 983 N N . GLY A 1 127 ? -16.684 8.054 18.484 1.00 91.88 127 GLY A N 1
ATOM 984 C CA . GLY A 1 127 ? -17.561 6.885 18.576 1.00 91.88 127 GLY A CA 1
ATOM 985 C C . GLY A 1 127 ? -17.013 5.625 17.895 1.00 91.88 127 GLY A C 1
ATOM 986 O O . GLY A 1 127 ? -17.474 4.531 18.226 1.00 91.88 127 GLY A O 1
ATOM 987 N N . GLY A 1 128 ? -15.982 5.743 17.053 1.00 92.12 128 GLY A N 1
ATOM 988 C CA . GLY A 1 128 ? -15.407 4.653 16.260 1.00 92.12 128 GLY A CA 1
ATOM 989 C C . GLY A 1 128 ? -15.971 4.566 14.839 1.00 92.12 128 GLY A C 1
ATOM 990 O O . GLY A 1 128 ? -16.828 5.359 14.451 1.00 92.12 128 GLY A O 1
ATOM 991 N N . ASP A 1 129 ? -15.446 3.625 14.049 1.00 90.12 129 ASP A N 1
ATOM 992 C CA . ASP A 1 129 ? -15.903 3.393 12.673 1.00 90.12 129 ASP A CA 1
ATOM 993 C C . ASP A 1 129 ? -17.412 3.067 12.674 1.00 90.12 129 ASP A C 1
ATOM 995 O O . ASP A 1 129 ? -17.907 2.414 13.594 1.00 90.12 129 ASP A O 1
ATOM 999 N N . SER A 1 130 ? -18.156 3.519 11.658 1.00 86.06 130 SER A N 1
ATOM 1000 C CA . SER A 1 130 ? -19.622 3.363 11.595 1.00 86.06 130 SER A CA 1
ATOM 1001 C C . SER A 1 130 ? -20.072 1.899 11.569 1.00 86.06 130 SER A C 1
ATOM 1003 O O . SER A 1 130 ? -21.105 1.552 12.137 1.00 86.06 130 SER A O 1
ATOM 1005 N N . THR A 1 131 ? -19.278 1.034 10.940 1.00 87.62 131 THR A N 1
ATOM 1006 C CA . THR A 1 131 ? -19.501 -0.413 10.853 1.00 87.62 131 THR A CA 1
ATOM 1007 C C . THR A 1 131 ? -18.202 -1.147 11.190 1.00 87.62 131 THR A C 1
ATOM 1009 O O . THR A 1 131 ? -17.496 -1.601 10.283 1.00 87.62 131 THR A O 1
ATOM 1012 N N . PRO A 1 132 ? -17.828 -1.220 12.478 1.00 88.06 132 PRO A N 1
ATOM 1013 C CA . PRO A 1 132 ? -16.575 -1.838 12.866 1.00 88.06 132 PRO A CA 1
ATOM 1014 C C . PRO A 1 132 ? -16.690 -3.363 12.708 1.00 88.06 132 PRO A C 1
ATOM 1016 O O . PRO A 1 132 ? -17.694 -3.945 13.133 1.00 88.06 132 PRO A O 1
ATOM 1019 N N . PRO A 1 133 ? -15.693 -4.032 12.105 1.00 91.44 133 PRO A N 1
ATOM 1020 C CA . PRO A 1 133 ? -15.681 -5.487 12.047 1.00 91.44 133 PRO A CA 1
ATOM 1021 C C . PRO A 1 133 ? -15.592 -6.090 13.452 1.00 91.44 133 PRO A C 1
ATOM 1023 O O . PRO A 1 133 ? -15.079 -5.467 14.380 1.00 91.44 133 PRO A O 1
ATOM 1026 N N . SER A 1 134 ? -16.051 -7.328 13.613 1.00 90.12 134 SER A N 1
ATOM 1027 C CA . SER A 1 134 ? -15.779 -8.086 14.836 1.00 90.12 134 SER A CA 1
ATOM 1028 C C . SER A 1 134 ? -14.320 -8.557 14.855 1.00 90.12 134 SER A C 1
ATOM 1030 O O . SER A 1 134 ? -13.775 -8.890 13.797 1.00 90.12 134 SER A O 1
ATOM 1032 N N . PRO A 1 135 ? -13.675 -8.603 16.033 1.00 91.12 135 PRO A N 1
ATOM 1033 C CA . PRO A 1 135 ? -12.342 -9.171 16.147 1.00 91.12 135 PRO A CA 1
ATOM 1034 C C . PRO A 1 135 ? -12.350 -10.664 15.764 1.00 91.12 135 PRO A C 1
ATOM 1036 O O . PRO A 1 135 ? -13.340 -11.355 16.021 1.00 91.12 135 PRO A O 1
ATOM 1039 N N . PRO A 1 136 ? -11.263 -11.183 15.161 1.00 89.31 136 PRO A N 1
ATOM 1040 C CA . PRO A 1 136 ? -11.104 -12.609 14.901 1.00 89.31 136 PRO A CA 1
ATOM 1041 C C . PRO A 1 136 ? -11.181 -13.447 16.182 1.00 89.31 136 PRO A C 1
ATOM 1043 O O . PRO A 1 136 ? -10.915 -12.960 17.282 1.00 89.31 136 PRO A O 1
ATOM 1046 N N . ASN A 1 137 ? -11.491 -14.737 16.025 1.00 85.38 137 ASN A N 1
ATOM 1047 C CA . ASN A 1 137 ? -11.618 -15.672 17.144 1.00 85.38 137 ASN A CA 1
ATOM 1048 C C . ASN A 1 137 ? -10.381 -15.647 18.052 1.00 85.38 137 ASN A C 1
ATOM 1050 O O . ASN A 1 137 ? -9.265 -15.910 17.610 1.00 85.38 137 ASN A O 1
ATOM 1054 N N . GLY A 1 138 ? -10.606 -15.371 19.338 1.00 85.12 138 GLY A N 1
ATOM 1055 C CA . GLY A 1 138 ? -9.556 -15.316 20.354 1.00 85.12 138 GLY A CA 1
ATOM 1056 C C . GLY A 1 138 ? -8.990 -13.921 20.619 1.00 85.12 138 GLY A C 1
ATOM 1057 O O . GLY A 1 138 ? -8.281 -13.772 21.607 1.00 85.12 138 GLY A O 1
ATOM 1058 N N . TYR A 1 139 ? -9.333 -12.901 19.829 1.00 91.94 139 TYR A N 1
ATOM 1059 C CA . TYR A 1 139 ? -8.978 -11.510 20.119 1.00 91.94 139 TYR A CA 1
ATOM 1060 C C . TYR A 1 139 ? -10.182 -10.720 20.609 1.00 91.94 139 TYR A C 1
ATOM 1062 O O . TYR A 1 139 ? -11.322 -10.978 20.224 1.00 91.94 139 TYR A O 1
ATOM 1070 N N . GLN A 1 140 ? -9.924 -9.739 21.466 1.00 93.06 140 GLN A N 1
ATOM 1071 C CA . GLN A 1 140 ? -10.951 -8.839 21.977 1.00 93.06 140 GLN A CA 1
ATOM 1072 C C . GLN A 1 140 ? -10.418 -7.416 22.090 1.00 93.06 140 GLN A C 1
ATOM 1074 O O . GLN A 1 140 ? -9.209 -7.196 22.195 1.00 93.06 140 GLN A O 1
ATOM 1079 N N . CYS A 1 141 ? -11.334 -6.452 22.079 1.00 93.25 141 CYS A N 1
ATOM 1080 C CA . CYS A 1 141 ? -11.008 -5.076 22.413 1.00 93.25 141 CYS A CA 1
ATOM 1081 C C . CYS A 1 141 ? -11.436 -4.752 23.841 1.00 93.25 141 CYS A C 1
ATOM 1083 O O . CYS A 1 141 ? -12.486 -5.232 24.267 1.00 93.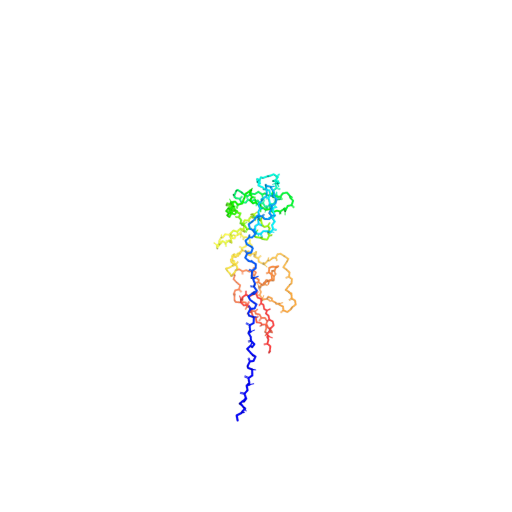25 141 CYS A O 1
ATOM 1085 N N . PRO A 1 142 ? -10.654 -3.920 24.548 1.00 93.06 142 PRO A N 1
ATOM 1086 C CA . PRO A 1 142 ? -11.046 -3.364 25.832 1.00 93.06 142 PRO A CA 1
ATOM 1087 C C . PRO A 1 142 ? -12.392 -2.642 25.775 1.00 93.06 142 PRO A C 1
ATOM 1089 O O . PRO A 1 142 ? -12.827 -2.180 24.710 1.00 93.06 142 PRO A O 1
ATOM 1092 N N . ASP A 1 143 ? -12.998 -2.439 26.943 1.00 85.50 143 ASP A N 1
ATOM 1093 C CA . ASP A 1 143 ? -14.161 -1.562 27.044 1.00 85.50 143 ASP A CA 1
ATOM 1094 C C . ASP A 1 143 ? -13.813 -0.142 26.554 1.00 85.50 143 ASP A C 1
ATOM 1096 O O . ASP A 1 143 ? -12.727 0.376 26.816 1.00 85.50 143 ASP A O 1
ATOM 1100 N N . LYS A 1 144 ? -14.731 0.497 25.816 1.00 89.19 144 LYS A N 1
ATOM 1101 C CA . LYS A 1 144 ? -14.548 1.782 25.088 1.00 89.19 144 LYS A CA 1
ATOM 1102 C C . LYS A 1 144 ? -13.601 1.745 23.881 1.00 89.19 144 LYS A C 1
ATOM 1104 O O . LYS A 1 144 ? -13.372 2.793 23.266 1.00 89.19 144 LYS A O 1
ATOM 1109 N N . TRP A 1 145 ? -13.095 0.577 23.502 1.00 94.25 145 TRP A N 1
ATOM 1110 C CA . TRP A 1 145 ? -12.332 0.377 22.273 1.00 94.25 145 TRP A CA 1
ATOM 1111 C C . TRP A 1 145 ? -13.183 -0.369 21.236 1.00 94.25 145 TRP A C 1
ATOM 1113 O O . TRP A 1 145 ? -14.290 -0.838 21.513 1.00 94.25 145 TRP A O 1
ATOM 1123 N N . TYR A 1 146 ? -12.719 -0.409 19.993 1.00 94.62 146 TYR A N 1
ATOM 1124 C CA . TYR A 1 146 ? -13.384 -1.114 18.903 1.00 94.62 146 TYR A CA 1
ATOM 1125 C C . TYR A 1 146 ? -12.363 -1.711 17.949 1.00 94.62 146 TYR A C 1
ATOM 1127 O O . TYR A 1 146 ? -11.250 -1.201 17.821 1.00 94.62 146 TYR A O 1
ATOM 1135 N N . TRP A 1 147 ? -12.746 -2.801 17.291 1.00 95.31 147 TRP A N 1
ATOM 1136 C CA . TRP A 1 147 ? -11.875 -3.487 16.352 1.00 95.31 147 TRP A CA 1
ATOM 1137 C C . TRP A 1 147 ? -11.901 -2.787 14.992 1.00 95.31 147 TRP A C 1
ATOM 1139 O O . TRP A 1 147 ? -12.971 -2.486 14.459 1.00 95.31 147 TRP A O 1
ATOM 1149 N N . ARG A 1 148 ? -10.719 -2.513 14.436 1.00 94.06 148 ARG A N 1
ATOM 1150 C CA . ARG A 1 148 ? -10.549 -1.884 13.122 1.00 94.06 148 ARG A CA 1
ATOM 1151 C C . ARG A 1 148 ? -10.228 -2.915 12.052 1.00 94.06 148 ARG A C 1
ATOM 1153 O O . ARG A 1 148 ? -9.583 -3.928 12.315 1.00 94.06 148 ARG A O 1
ATOM 1160 N N . SER A 1 149 ? -10.577 -2.600 10.807 1.00 89.94 149 SER A N 1
ATOM 1161 C CA . SER A 1 149 ? -10.190 -3.394 9.628 1.00 89.94 149 SER A CA 1
ATOM 1162 C C . SER A 1 149 ? -8.672 -3.537 9.468 1.00 89.94 149 SER A C 1
ATOM 1164 O O . SER A 1 149 ? -8.202 -4.522 8.911 1.00 89.94 149 SER A O 1
ATOM 1166 N N . ALA A 1 150 ? -7.901 -2.602 10.029 1.00 87.94 150 ALA A N 1
ATOM 1167 C CA . ALA A 1 150 ? -6.444 -2.657 10.107 1.00 87.94 150 ALA A CA 1
ATOM 1168 C C . ALA A 1 150 ? -5.899 -3.678 11.136 1.00 87.94 150 ALA A C 1
ATOM 1170 O O . ALA A 1 150 ? -4.705 -3.660 11.434 1.00 87.94 150 ALA A O 1
ATOM 1171 N N . GLY A 1 151 ? -6.752 -4.536 11.708 1.00 92.25 151 GLY A N 1
ATOM 1172 C CA . GLY A 1 151 ? -6.339 -5.693 12.507 1.00 92.25 151 GLY A CA 1
ATOM 1173 C C . GLY A 1 151 ? -5.937 -5.380 13.948 1.00 92.25 151 GLY A C 1
ATOM 1174 O O . GLY A 1 151 ? -5.122 -6.097 14.516 1.00 92.25 151 GLY A O 1
ATOM 1175 N N . HIS A 1 152 ? -6.460 -4.301 14.529 1.00 94.50 152 HIS A N 1
ATOM 1176 C CA . HIS A 1 152 ? -6.153 -3.899 15.901 1.00 94.50 152 HIS A CA 1
ATOM 1177 C C . HIS A 1 152 ? -7.311 -3.133 16.542 1.00 94.50 152 HIS A C 1
ATOM 1179 O O . HIS A 1 152 ? -8.215 -2.651 15.853 1.00 94.50 152 HIS A O 1
ATOM 1185 N N . CYS A 1 153 ? -7.271 -2.988 17.864 1.00 95.25 153 CYS A N 1
ATOM 1186 C CA . CYS A 1 153 ? -8.222 -2.175 18.604 1.00 95.25 153 CYS A CA 1
ATOM 1187 C C . CYS A 1 153 ? -7.816 -0.705 18.597 1.00 95.25 153 CYS A C 1
ATOM 1189 O O . CYS A 1 153 ? -6.645 -0.356 18.756 1.00 95.25 153 CYS A O 1
ATOM 1191 N N . ALA A 1 154 ? -8.813 0.163 18.484 1.00 95.69 154 ALA A N 1
ATOM 1192 C CA . ALA A 1 154 ? -8.655 1.601 18.590 1.00 95.69 154 ALA A CA 1
ATOM 1193 C C . ALA A 1 154 ? -9.657 2.190 19.593 1.00 95.69 154 ALA A C 1
ATOM 1195 O O . ALA A 1 154 ? -10.750 1.643 19.771 1.00 95.69 154 ALA A O 1
ATOM 1196 N N . PRO A 1 155 ? -9.313 3.296 20.266 1.00 95.69 155 PRO A N 1
ATOM 1197 C CA . PRO A 1 155 ? -10.218 3.946 21.200 1.00 95.69 155 PRO A CA 1
ATOM 1198 C C . PRO A 1 155 ? -11.387 4.619 20.474 1.00 95.69 155 PRO A C 1
ATOM 1200 O O . PRO A 1 155 ? -11.228 5.139 19.373 1.00 95.69 155 PRO A O 1
ATOM 1203 N N . ARG A 1 156 ? -12.567 4.671 21.102 1.00 94.12 156 ARG A N 1
ATOM 1204 C CA . ARG A 1 156 ? -13.745 5.370 20.543 1.00 94.12 156 ARG A CA 1
ATOM 1205 C C . ARG A 1 156 ? -13.754 6.882 20.800 1.00 94.12 156 ARG A C 1
ATOM 1207 O O . ARG A 1 156 ? -14.576 7.592 20.232 1.00 94.12 156 ARG A O 1
ATOM 1214 N N . LYS A 1 157 ? -12.913 7.380 21.704 1.00 92.56 157 LYS A N 1
ATOM 1215 C CA . LYS A 1 157 ? -12.875 8.785 22.146 1.00 92.56 157 LYS A CA 1
ATOM 1216 C C . LYS A 1 157 ? -11.483 9.131 22.685 1.00 92.56 157 LYS A C 1
ATOM 1218 O O . LYS A 1 157 ? -10.795 8.201 23.093 1.00 92.56 157 LYS A O 1
ATOM 1223 N N . PRO A 1 158 ? -11.067 10.411 22.703 1.00 89.38 158 PRO A N 1
ATOM 1224 C CA . PRO A 1 158 ? -9.711 10.816 23.091 1.00 89.38 158 PRO A CA 1
ATOM 1225 C C . PRO A 1 158 ? -9.359 10.473 24.546 1.00 89.38 158 PRO A C 1
ATOM 1227 O O . PRO A 1 158 ? -8.231 10.074 24.818 1.00 89.38 158 PRO A O 1
ATOM 1230 N N . ASP A 1 159 ? -10.332 10.520 25.457 1.00 86.38 159 ASP A N 1
ATOM 1231 C CA . ASP A 1 159 ? -10.143 10.172 26.871 1.00 86.38 159 ASP A CA 1
ATOM 1232 C C . ASP A 1 159 ? -10.363 8.671 27.111 1.00 86.38 159 ASP A C 1
ATOM 1234 O O . ASP A 1 159 ? -11.281 8.243 27.818 1.00 86.38 159 ASP A O 1
ATOM 1238 N N . TYR A 1 160 ? -9.554 7.842 26.451 1.00 82.81 160 TYR A N 1
ATOM 1239 C CA . TYR A 1 160 ? -9.718 6.385 26.457 1.00 82.81 160 TYR A CA 1
ATOM 1240 C C . TYR A 1 160 ? -9.044 5.664 27.629 1.00 82.81 160 TYR A C 1
ATOM 1242 O O . TYR A 1 160 ? -9.322 4.487 27.848 1.00 82.81 160 TYR A O 1
ATOM 1250 N N . GLY A 1 161 ? -8.205 6.360 28.400 1.00 83.62 161 GLY A N 1
ATOM 1251 C CA . GLY A 1 161 ? -7.517 5.793 29.560 1.00 83.62 161 GLY A CA 1
ATOM 1252 C C . GLY A 1 161 ? -6.612 4.606 29.214 1.00 83.62 161 GLY A C 1
ATOM 1253 O O . GLY A 1 161 ? -6.171 4.441 28.076 1.00 83.62 161 GLY A O 1
ATOM 1254 N N . ASN A 1 162 ? -6.316 3.776 30.214 1.00 85.75 162 ASN A N 1
ATOM 1255 C CA . ASN A 1 162 ? -5.588 2.533 29.983 1.00 85.75 162 ASN A CA 1
ATOM 1256 C C . ASN A 1 162 ? -6.548 1.447 29.470 1.00 85.75 162 ASN A C 1
ATOM 1258 O O . ASN A 1 162 ? -7.658 1.337 29.990 1.00 85.75 162 ASN A O 1
ATOM 1262 N N . PRO A 1 163 ? -6.132 0.644 28.478 1.00 88.44 163 PRO A N 1
ATOM 1263 C CA . PRO A 1 163 ? -6.927 -0.472 27.988 1.00 88.44 163 PRO A CA 1
ATOM 1264 C C . PRO A 1 163 ? -7.108 -1.511 29.098 1.00 88.44 163 PRO A C 1
ATOM 1266 O O . PRO A 1 163 ? -6.127 -2.041 29.622 1.00 88.44 163 PRO A O 1
ATOM 1269 N N . ASP A 1 164 ? -8.365 -1.784 29.435 1.00 90.38 164 ASP A N 1
ATOM 1270 C CA . ASP A 1 164 ? -8.758 -2.784 30.423 1.00 90.38 164 ASP A CA 1
ATOM 1271 C C . ASP A 1 164 ? -9.373 -3.996 29.715 1.00 90.38 164 ASP A C 1
ATOM 1273 O O . ASP A 1 164 ? -10.448 -3.914 29.114 1.00 90.38 164 ASP A O 1
ATOM 1277 N N . CYS A 1 165 ? -8.629 -5.099 29.708 1.00 90.44 165 CYS A N 1
ATOM 1278 C CA . CYS A 1 165 ? -9.069 -6.357 29.120 1.00 90.44 165 CYS A CA 1
ATOM 1279 C C . CYS A 1 165 ? -9.776 -7.203 30.179 1.00 90.44 165 CYS A C 1
ATOM 1281 O O . CYS A 1 165 ? -9.346 -7.233 31.330 1.00 90.44 165 CYS A O 1
ATOM 1283 N N . ASP A 1 166 ? -10.769 -7.989 29.759 1.00 87.94 166 ASP A N 1
ATOM 1284 C CA . ASP A 1 166 ? -11.401 -8.990 30.620 1.00 87.94 166 ASP A CA 1
ATOM 1285 C C . ASP A 1 166 ? -10.365 -9.882 31.325 1.00 87.94 166 ASP A C 1
ATOM 1287 O O . ASP A 1 166 ? -9.308 -10.200 30.777 1.00 87.94 166 ASP A O 1
ATOM 1291 N N . ASN A 1 167 ? -10.704 -10.384 32.518 1.00 86.62 167 ASN A N 1
ATOM 1292 C CA . ASN A 1 167 ? -9.801 -11.153 33.394 1.00 86.62 167 ASN A CA 1
ATOM 1293 C C . ASN A 1 167 ? -9.109 -12.367 32.737 1.00 86.62 167 ASN A C 1
ATOM 1295 O O . ASN A 1 167 ? -8.093 -12.846 33.241 1.00 86.62 167 ASN A O 1
ATOM 1299 N N . LYS A 1 168 ? -9.657 -12.890 31.634 1.00 88.12 168 LYS A N 1
ATOM 1300 C CA . LYS A 1 168 ? -9.101 -14.023 30.871 1.00 88.12 168 LYS A CA 1
ATOM 1301 C C . LYS A 1 168 ? -8.077 -13.604 29.814 1.00 88.12 168 LYS A C 1
ATOM 1303 O O . LYS A 1 168 ? -7.467 -14.465 29.184 1.00 88.12 168 LYS A O 1
ATOM 1308 N N . TYR A 1 169 ? -7.887 -12.305 29.623 1.00 91.25 169 TYR A N 1
ATOM 1309 C CA . TYR A 1 169 ? -7.069 -11.730 28.573 1.00 91.25 169 TYR A CA 1
ATOM 1310 C C . TYR A 1 169 ? -5.976 -10.820 29.148 1.00 91.25 169 TYR A C 1
ATOM 1312 O O . TYR A 1 169 ? -6.000 -10.412 30.315 1.00 91.25 169 TYR A O 1
ATOM 1320 N N . THR A 1 170 ? -4.989 -10.526 28.310 1.00 92.19 170 THR A N 1
ATOM 1321 C CA . THR A 1 170 ? -3.915 -9.569 28.570 1.00 92.19 170 THR A CA 1
ATOM 1322 C C . THR A 1 170 ? -3.799 -8.629 27.381 1.00 92.19 170 THR A C 1
ATOM 1324 O O . THR A 1 170 ? -3.846 -9.064 26.228 1.00 92.19 170 THR A O 1
ATOM 1327 N N . TRP A 1 171 ? -3.646 -7.338 27.669 1.00 93.38 171 TRP A N 1
ATOM 1328 C CA . TRP A 1 171 ? -3.426 -6.324 26.647 1.00 93.38 171 TRP A CA 1
ATOM 1329 C C . TRP A 1 171 ? -2.040 -6.469 26.018 1.00 93.38 171 TRP A C 1
ATOM 1331 O O . TRP A 1 171 ? -1.021 -6.362 26.705 1.00 93.38 171 TRP A O 1
ATOM 1341 N N . ASP A 1 172 ? -2.011 -6.661 24.706 1.00 92.94 172 ASP A N 1
ATOM 1342 C CA . ASP A 1 172 ? -0.804 -6.597 23.896 1.00 92.94 172 ASP A CA 1
ATOM 1343 C C . ASP A 1 172 ? -0.574 -5.144 23.455 1.00 92.94 172 ASP A C 1
ATOM 1345 O O . ASP A 1 172 ? -1.340 -4.592 22.663 1.00 92.94 172 ASP A O 1
ATOM 1349 N N . LYS A 1 173 ? 0.464 -4.496 23.997 1.00 90.56 173 LYS A N 1
ATOM 1350 C CA . LYS A 1 173 ? 0.769 -3.081 23.715 1.00 90.56 173 LYS A CA 1
ATOM 1351 C C . LYS A 1 173 ? 1.328 -2.848 22.315 1.00 90.56 173 LYS A C 1
ATOM 1353 O O . LYS A 1 173 ? 1.203 -1.730 21.820 1.00 90.56 173 LYS A O 1
ATOM 1358 N N . ASP A 1 174 ? 1.914 -3.867 21.698 1.00 90.25 174 ASP A N 1
ATOM 1359 C CA . ASP A 1 174 ? 2.556 -3.748 20.391 1.00 90.25 174 ASP A CA 1
ATOM 1360 C C . ASP A 1 174 ? 1.523 -3.956 19.281 1.00 90.25 174 ASP A C 1
ATOM 1362 O O . ASP A 1 174 ? 1.457 -3.192 18.311 1.00 90.25 174 ASP A O 1
ATOM 1366 N N . ASN A 1 175 ? 0.646 -4.943 19.472 1.00 92.75 175 ASN A N 1
ATOM 1367 C CA . ASN A 1 175 ? -0.398 -5.282 18.512 1.00 92.75 175 ASN A CA 1
ATOM 1368 C C . ASN A 1 175 ? -1.741 -4.576 18.776 1.00 92.75 175 ASN A C 1
ATOM 1370 O O . ASN A 1 175 ? -2.589 -4.503 17.888 1.00 92.75 175 ASN A O 1
ATOM 1374 N N . LEU A 1 176 ? -1.907 -3.981 19.962 1.00 94.88 176 LEU A N 1
ATOM 1375 C CA . LEU A 1 176 ? -3.074 -3.210 20.395 1.00 94.88 176 LEU A CA 1
ATOM 1376 C C . LEU A 1 176 ? -4.375 -4.021 20.403 1.00 94.88 176 LEU A C 1
ATOM 1378 O O . LEU A 1 176 ? -5.390 -3.584 19.863 1.00 94.88 176 LEU A O 1
ATOM 1382 N N . TYR A 1 177 ? -4.365 -5.195 21.027 1.00 95.06 177 TYR A N 1
ATOM 1383 C CA . TYR A 1 177 ? -5.573 -5.974 21.305 1.00 95.06 177 TYR A CA 1
ATOM 1384 C C . TYR A 1 177 ? -5.401 -6.877 22.527 1.00 95.06 177 TYR A C 1
ATOM 1386 O O . TYR A 1 177 ? -4.292 -7.146 22.985 1.00 95.06 177 TYR A O 1
ATOM 1394 N N . CYS A 1 178 ? -6.513 -7.359 23.068 1.00 94.19 178 CYS A N 1
ATOM 1395 C CA . CYS A 1 178 ? -6.519 -8.327 24.154 1.00 94.19 178 CYS A CA 1
ATOM 1396 C C . CYS A 1 178 ? -6.302 -9.740 23.590 1.00 94.19 178 CYS A C 1
ATOM 1398 O O . CYS A 1 178 ? -7.046 -10.183 22.712 1.00 94.19 178 CYS A O 1
ATOM 1400 N N . THR A 1 179 ? -5.305 -10.457 24.111 1.00 93.38 179 THR A N 1
ATOM 1401 C CA . THR A 1 179 ? -5.036 -11.873 23.799 1.00 93.38 179 THR A CA 1
ATOM 1402 C C . THR A 1 179 ? -5.348 -12.766 24.995 1.00 93.38 179 THR A C 1
ATOM 1404 O O . THR A 1 179 ? -5.261 -12.286 26.126 1.00 93.38 179 THR A O 1
ATOM 1407 N N . PRO A 1 180 ? -5.719 -14.045 24.801 1.00 90.38 180 PRO A N 1
ATOM 1408 C CA . PRO A 1 180 ? -5.993 -14.941 25.914 1.00 90.38 180 PRO A CA 1
ATOM 1409 C C . PRO A 1 180 ? -4.734 -15.116 26.759 1.00 90.38 180 PRO A C 1
ATOM 1411 O O . PRO A 1 180 ? -3.633 -15.273 26.222 1.00 90.38 180 PRO A O 1
ATOM 1414 N N . ARG A 1 181 ? -4.890 -15.122 28.083 1.00 85.50 181 ARG A N 1
ATOM 1415 C CA . ARG A 1 181 ? -3.784 -15.439 28.987 1.00 85.50 181 ARG A CA 1
ATOM 1416 C C . ARG A 1 181 ? -3.286 -16.843 28.671 1.00 85.50 181 ARG A C 1
ATOM 1418 O O . ARG A 1 181 ? -4.062 -17.798 28.674 1.00 85.50 181 ARG A O 1
ATOM 1425 N N . ARG A 1 182 ? -1.991 -16.960 28.381 1.00 75.69 182 ARG A N 1
ATOM 1426 C CA . ARG A 1 182 ? -1.336 -18.267 28.347 1.00 75.69 182 ARG A CA 1
ATOM 1427 C C . ARG A 1 182 ? -1.175 -18.717 29.796 1.00 75.69 182 ARG A C 1
ATOM 1429 O O . ARG A 1 182 ? -0.552 -18.001 30.578 1.00 75.69 182 ARG A O 1
ATOM 1436 N N . TYR A 1 183 ? -1.837 -19.820 30.130 1.00 58.34 183 TYR A N 1
ATOM 1437 C CA . TYR A 1 183 ? -1.682 -20.522 31.402 1.00 58.34 183 TYR A CA 1
ATOM 1438 C C . TYR A 1 183 ? -0.376 -21.311 31.413 1.00 58.34 183 TYR A C 1
ATOM 1440 O O . TYR A 1 183 ? 0.001 -21.816 30.328 1.00 58.34 183 TYR A O 1
#

Foldseek 3Di:
DDDDDDDDDPPPPPPPPVPPPPPPPADPADPQWGADVLVRDTDGQACPQADDADPQWDWADQWGQGNPVNAIDHNDPPDDDRHHDPQWDQDSVNNTTGGDPDPQDDQPREDPQWHADPLVSHTAGQQGDPDADDQPPQKAFAPQWTHHPVRAIDHNDPPRPDGDDPPQWDADSVRHITGGDDD

Radius of gyration: 30.48 Å; chains: 1; bounding box: 88×77×65 Å

Sequence (183 aa):
MLGLKVSAVLAACASMVAAVPTYKQTDACGYNYFWFAPKGVCLWNGTKDKCDPPAQQNCGKNWYWHKSNKYCVPPTSSYGNAECNDGWNWDDSKYSCVPAPEPAPAPGQCNSTHFYWKTKTTCLPYGGDSTPPSPPNGYQCPDKWYWRSAGHCAPRKPDYGNPDCDNKYTWDKDNLYCTPRRY

pLDDT: mean 83.19, std 17.27, range [36.91, 96.56]

Secondary structure (DSSP, 8-state):
----------------------------S-TTEEEETTTTEEEESSSTTEEPPPTT-B--TT-EEETTT-SEE-SSSS-----PPTTEEEETTTTEEEEPPPPPPPTT-S-TTEEEEGGGTEEEETTS-SSPPPPPTT-BPPTTEEEETTTEEEESSS---S----TTEEEETTTTEEEEPP-

Organism: NCBI:txid1086054